Protein AF-M3H1W0-F1 (afdb_monomer_lite)

InterPro domains:
  IPR056692 Domain of unknown function DUF7790 [PF25046] (61-124)

Radius of gyration: 26.95 Å; chains: 1; bounding box: 45×31×105 Å

Organism: NCBI:txid1088540

Sequence (147 aa):
MFHSKMIPFVLMGFIILSSFCKTSPSKDPWIVPPLEENEKLFLAPLKIDEFNSRDLGGRHYPASNELRIDLFKPYIENLEGGYLGAGTDQNFTFIAWAKSKYVWLMDFDY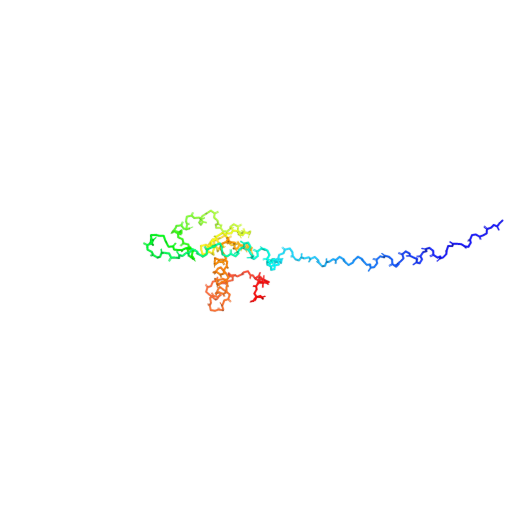TICLINRIHLLFLNLPPIRKCIGNFGPEEIKNPLLNL

Foldseek 3Di:
DDDDPDPDPPVVVVVPPPPPPPDPPPDPPPDDDPDDPVRCVQLPDDPPDPPPVPPPPDDDQQDDPPPPLVVCLVVQACLEEEEEDEGADSSVVSCVRNVYLHYDYDYSHPVRVVRRVVVLVVCPDPVNVVVSDPPDNPDPVPPPPPD

Structure (mmCIF, N/CA/C/O backbone):
data_AF-M3H1W0-F1
#
_entry.id   AF-M3H1W0-F1
#
loop_
_atom_site.group_PDB
_atom_site.id
_atom_site.type_symbol
_atom_site.label_atom_id
_atom_site.label_alt_id
_atom_site.label_comp_id
_atom_site.label_asym_id
_atom_site.label_entity_id
_atom_site.label_seq_id
_atom_site.pdbx_PDB_ins_code
_atom_site.Cartn_x
_atom_site.Cartn_y
_atom_site.Cartn_z
_atom_site.occupancy
_atom_site.B_iso_or_equiv
_atom_site.auth_seq_id
_atom_site.auth_comp_id
_atom_site.auth_asym_id
_atom_site.auth_atom_id
_atom_site.pdbx_PDB_model_num
ATOM 1 N N . MET A 1 1 ? 30.088 11.713 80.201 1.00 40.69 1 MET A N 1
ATOM 2 C CA . MET A 1 1 ? 29.050 12.473 79.468 1.00 40.69 1 MET A CA 1
ATOM 3 C C . MET A 1 1 ? 29.693 13.044 78.203 1.00 40.69 1 MET A C 1
ATOM 5 O O . MET A 1 1 ? 30.179 14.162 78.221 1.00 40.69 1 MET A O 1
ATOM 9 N N . PHE A 1 2 ? 29.806 12.247 77.135 1.00 44.22 2 PHE A N 1
ATOM 10 C CA . PHE A 1 2 ? 30.336 12.715 75.848 1.00 44.22 2 PHE A CA 1
ATOM 11 C C . PHE A 1 2 ? 29.156 12.956 74.906 1.00 44.22 2 PHE A C 1
ATOM 13 O O . PHE A 1 2 ? 28.440 12.027 74.546 1.00 44.22 2 PHE A O 1
ATOM 20 N N . HIS A 1 3 ? 28.908 14.226 74.588 1.00 47.72 3 HIS A N 1
ATOM 21 C CA . HIS A 1 3 ? 27.864 14.655 73.664 1.00 47.72 3 HIS A CA 1
ATOM 22 C C . HIS A 1 3 ? 28.414 14.597 72.234 1.00 47.72 3 HIS A C 1
ATOM 24 O O . HIS A 1 3 ? 29.342 15.325 71.881 1.00 47.72 3 HIS A O 1
ATOM 30 N N . SER A 1 4 ? 27.847 13.695 71.433 1.00 53.56 4 SER A N 1
ATOM 31 C CA . SER A 1 4 ? 28.160 13.493 70.020 1.00 53.56 4 SER A CA 1
ATOM 32 C C . SER A 1 4 ? 27.758 14.723 69.198 1.00 53.56 4 SER A C 1
ATOM 34 O O . SER A 1 4 ? 26.575 14.996 69.006 1.00 53.56 4 SER A O 1
ATOM 36 N N . LYS A 1 5 ? 28.745 15.480 68.711 1.00 56.97 5 LYS A N 1
ATOM 37 C CA . LYS A 1 5 ? 28.572 16.530 67.697 1.00 56.97 5 LYS A CA 1
ATOM 38 C C . LYS A 1 5 ? 29.064 16.008 66.345 1.00 56.97 5 LYS A C 1
ATOM 40 O O . LYS A 1 5 ? 30.133 16.398 65.901 1.00 56.97 5 LYS A O 1
ATOM 45 N N . MET A 1 6 ? 28.323 15.114 65.694 1.00 54.62 6 MET A N 1
ATOM 46 C CA . MET A 1 6 ? 28.667 14.651 64.334 1.00 54.62 6 MET A CA 1
ATOM 47 C C . MET A 1 6 ? 27.440 14.407 63.440 1.00 54.62 6 MET A C 1
ATOM 49 O O . MET A 1 6 ? 27.444 13.514 62.601 1.00 54.62 6 MET A O 1
ATOM 53 N N . ILE A 1 7 ? 26.364 15.186 63.603 1.00 56.00 7 ILE A N 1
ATOM 54 C CA . ILE A 1 7 ? 25.116 14.973 62.845 1.00 56.00 7 ILE A CA 1
ATOM 55 C C . ILE A 1 7 ? 24.542 16.276 62.245 1.00 56.00 7 ILE A C 1
ATOM 57 O O . ILE A 1 7 ? 23.360 16.549 62.421 1.00 56.00 7 ILE A O 1
ATOM 61 N N . PRO A 1 8 ? 25.322 17.109 61.522 1.00 49.56 8 PRO A N 1
ATOM 62 C CA . PRO A 1 8 ? 24.654 17.942 60.516 1.00 49.56 8 PRO A CA 1
ATOM 63 C C . PRO A 1 8 ? 25.265 17.865 59.113 1.00 49.56 8 PRO A C 1
ATOM 65 O O . PRO A 1 8 ? 24.721 18.472 58.200 1.00 49.56 8 PRO A O 1
ATOM 68 N N . PHE A 1 9 ? 26.348 17.111 58.895 1.00 48.91 9 PHE A N 1
ATOM 69 C CA . PHE A 1 9 ? 27.011 17.083 57.580 1.00 48.91 9 PHE A CA 1
ATOM 70 C C . PHE A 1 9 ? 26.567 15.946 56.650 1.00 48.91 9 PHE A C 1
ATOM 72 O O . PHE A 1 9 ? 26.690 16.069 55.436 1.00 48.91 9 PHE A O 1
ATOM 79 N N . VAL A 1 10 ? 26.001 14.860 57.186 1.00 52.84 10 VAL A N 1
ATOM 80 C CA . VAL A 1 10 ? 25.610 13.696 56.367 1.00 52.84 10 VAL A CA 1
ATOM 81 C C . VAL A 1 10 ? 24.266 13.917 55.657 1.00 52.84 10 VAL A C 1
ATOM 83 O O . VAL A 1 10 ? 24.056 13.398 54.565 1.00 52.84 10 VAL A O 1
ATOM 86 N N . LEU A 1 11 ? 23.375 14.747 56.214 1.00 50.34 11 LEU A N 1
ATOM 87 C CA . LEU A 1 11 ? 22.036 14.949 55.648 1.00 50.34 11 LEU A CA 1
ATOM 88 C C . LEU A 1 11 ? 22.014 15.897 54.433 1.00 50.34 11 LEU A C 1
ATOM 90 O O . LEU A 1 11 ? 21.127 15.783 53.594 1.00 50.34 11 LEU A O 1
ATOM 94 N N . MET A 1 12 ? 23.003 16.790 54.293 1.00 49.69 12 MET A N 1
ATOM 95 C CA . MET A 1 12 ? 23.080 17.721 53.155 1.00 49.69 12 MET A CA 1
ATOM 96 C C . MET A 1 12 ? 23.691 17.073 51.896 1.00 49.69 12 MET A C 1
ATOM 98 O O . MET A 1 12 ? 23.393 17.487 50.779 1.00 49.69 12 MET A O 1
ATOM 102 N N . GLY A 1 13 ? 24.497 16.014 52.051 1.00 49.12 13 GLY A N 1
ATOM 103 C CA . GLY A 1 13 ? 25.111 15.295 50.926 1.00 49.12 13 GLY A CA 1
ATOM 104 C C . GLY A 1 13 ? 24.137 14.420 50.127 1.00 49.12 13 GLY A C 1
ATOM 105 O O . GLY A 1 13 ? 24.354 14.185 48.942 1.00 49.12 13 GLY A O 1
ATOM 106 N N . PHE A 1 14 ? 23.034 13.978 50.740 1.00 51.50 14 PHE A N 1
ATOM 107 C CA . PHE A 1 14 ? 22.060 13.095 50.087 1.00 51.50 14 PHE A CA 1
ATOM 108 C C . PHE A 1 14 ? 21.037 13.821 49.203 1.00 51.50 14 PHE A C 1
ATOM 110 O O . PHE A 1 14 ? 20.404 13.184 48.365 1.00 51.50 14 PHE A O 1
ATOM 117 N N . ILE A 1 15 ? 20.893 15.143 49.333 1.00 51.31 15 ILE A N 1
ATOM 118 C CA . ILE A 1 15 ? 19.910 15.916 48.553 1.00 51.31 15 ILE A CA 1
ATOM 119 C C . ILE A 1 15 ? 20.442 16.270 47.150 1.00 51.31 15 ILE A C 1
ATOM 121 O O . ILE A 1 15 ? 19.660 16.533 46.241 1.00 51.31 15 ILE A O 1
ATOM 125 N N . ILE A 1 16 ? 21.759 16.215 46.919 1.00 50.75 16 ILE A N 1
ATOM 126 C CA . ILE A 1 16 ? 22.362 16.645 45.642 1.00 50.75 16 ILE A CA 1
ATOM 127 C C . ILE A 1 16 ? 22.431 15.501 44.604 1.00 50.75 16 ILE A C 1
ATOM 129 O O . ILE A 1 16 ? 22.585 15.760 43.412 1.00 50.75 16 ILE A O 1
ATOM 133 N N . LEU A 1 17 ? 22.243 14.235 45.002 1.00 49.62 17 LEU A N 1
ATOM 134 C CA . LEU A 1 17 ? 22.442 13.083 44.105 1.00 49.62 17 LEU A CA 1
ATOM 135 C C . LEU A 1 17 ? 21.179 12.569 43.386 1.00 49.62 17 LEU A C 1
ATOM 137 O O . LEU A 1 17 ? 21.272 11.617 42.616 1.00 49.62 17 LEU A O 1
ATOM 141 N N . SER A 1 18 ? 20.004 13.171 43.592 1.00 51.59 18 SER A N 1
ATOM 142 C CA . SER A 1 18 ? 18.755 12.716 42.952 1.00 51.59 18 SER A CA 1
ATOM 143 C C . SER A 1 18 ? 18.425 13.409 41.622 1.00 51.59 18 SER A C 1
ATOM 145 O O . SER A 1 18 ? 17.475 13.009 40.954 1.00 51.59 18 SER A O 1
ATOM 147 N N . SER A 1 19 ? 19.201 14.412 41.192 1.00 55.50 19 SER A N 1
ATOM 148 C CA . SER A 1 19 ? 18.783 15.320 40.105 1.00 55.50 19 SER A CA 1
ATOM 149 C C . SER A 1 19 ? 19.392 15.074 38.716 1.00 55.50 19 SER A C 1
ATOM 151 O O . SER A 1 19 ? 19.200 15.888 37.816 1.00 55.50 19 SER A O 1
ATOM 153 N N . PHE A 1 20 ? 20.090 13.957 38.482 1.00 54.69 20 PHE A N 1
ATOM 154 C CA . PHE A 1 20 ? 20.673 13.661 37.158 1.00 54.69 20 PHE A CA 1
ATOM 155 C C . PHE A 1 20 ? 20.258 12.316 36.555 1.00 54.69 20 PHE A C 1
ATOM 157 O O . PHE A 1 20 ? 20.988 11.745 35.751 1.00 54.69 20 PHE A O 1
ATOM 164 N N . CYS A 1 21 ? 19.046 11.836 36.841 1.00 54.84 21 CYS A N 1
ATOM 165 C CA . CYS A 1 21 ? 18.415 10.850 35.964 1.00 54.84 21 CYS A CA 1
ATOM 166 C C . CYS A 1 21 ? 17.584 11.585 34.902 1.00 54.84 21 CYS A C 1
ATOM 168 O O . CYS A 1 21 ? 16.364 11.693 34.998 1.00 54.84 21 CYS A O 1
ATOM 170 N N . LYS A 1 22 ? 18.251 12.152 33.888 1.00 50.69 22 LYS A N 1
ATOM 171 C CA . LYS A 1 22 ? 17.563 12.540 32.650 1.00 50.69 22 LYS A CA 1
ATOM 172 C C . LYS A 1 22 ? 17.261 11.254 31.884 1.00 50.69 22 LYS A C 1
ATOM 174 O O . LYS A 1 22 ? 18.074 10.809 31.079 1.00 50.69 22 LYS A O 1
ATOM 179 N N . THR A 1 23 ? 16.116 10.634 32.159 1.00 57.94 23 THR A N 1
ATOM 180 C CA . THR A 1 23 ? 15.559 9.612 31.269 1.00 57.94 23 THR A CA 1
ATOM 181 C C . THR A 1 23 ? 15.411 10.253 29.890 1.00 57.94 23 THR A C 1
ATOM 183 O O . THR A 1 23 ? 14.818 11.326 29.770 1.00 57.94 23 THR A O 1
ATOM 186 N N . SER A 1 24 ? 16.015 9.647 28.862 1.00 61.59 24 SER A N 1
ATOM 187 C CA . SER A 1 24 ? 15.806 10.078 27.477 1.00 61.59 24 SER A CA 1
ATOM 188 C C . SER A 1 24 ? 14.296 10.139 27.225 1.00 61.59 24 SER A C 1
ATOM 190 O O . SER A 1 24 ? 13.596 9.233 27.691 1.00 61.59 24 SER A O 1
ATOM 192 N N . PRO A 1 25 ? 13.766 11.192 26.574 1.00 63.62 25 PRO A N 1
ATOM 193 C CA . PRO A 1 25 ? 12.346 11.242 26.257 1.00 63.62 25 PRO A CA 1
ATOM 194 C C . PRO A 1 25 ? 11.952 9.929 25.583 1.00 63.62 25 PRO A C 1
ATOM 196 O O . PRO A 1 25 ? 12.678 9.440 24.716 1.00 63.62 25 PRO A O 1
ATOM 199 N N . SER A 1 26 ? 10.841 9.339 26.036 1.00 61.12 26 SER A N 1
ATOM 200 C CA . SER A 1 26 ? 10.280 8.129 25.440 1.00 61.12 26 SER A CA 1
ATOM 201 C C . SER A 1 26 ? 10.253 8.324 23.931 1.00 61.12 26 SER A C 1
ATOM 203 O O . SER A 1 26 ? 9.526 9.192 23.446 1.00 61.12 26 SER A O 1
ATOM 205 N N . LYS A 1 27 ? 11.073 7.563 23.196 1.00 63.94 27 LYS A N 1
ATOM 206 C CA . LYS A 1 27 ? 10.963 7.521 21.740 1.00 63.94 27 LYS A CA 1
ATOM 207 C C . LYS A 1 27 ? 9.528 7.101 21.454 1.00 63.94 27 LYS A C 1
ATOM 209 O O . LYS A 1 27 ? 9.068 6.107 22.014 1.00 63.94 27 LYS A O 1
ATOM 214 N N . ASP A 1 28 ? 8.810 7.901 20.677 1.00 68.56 28 ASP A N 1
ATOM 215 C CA . ASP A 1 28 ? 7.493 7.507 20.199 1.00 68.56 28 ASP A CA 1
ATOM 216 C C . ASP A 1 28 ? 7.674 6.163 19.472 1.00 68.56 28 ASP A C 1
ATOM 218 O O . ASP A 1 28 ? 8.451 6.115 18.513 1.00 68.56 28 ASP A O 1
ATOM 222 N N . PRO A 1 29 ? 7.047 5.065 19.934 1.00 59.75 29 PRO A N 1
ATOM 223 C CA . PRO A 1 29 ? 7.220 3.751 19.317 1.00 59.75 29 PRO A CA 1
ATOM 224 C C . PRO A 1 29 ? 6.758 3.731 17.853 1.00 59.75 29 PRO A C 1
ATOM 226 O O . PRO A 1 29 ? 7.107 2.810 17.118 1.00 59.75 29 PRO A O 1
ATOM 229 N N . TRP A 1 30 ? 6.006 4.747 17.425 1.00 55.88 30 TRP A N 1
ATOM 230 C CA . TRP A 1 30 ? 5.515 4.907 16.062 1.00 55.88 30 TRP A CA 1
ATOM 231 C C . TRP A 1 30 ? 6.433 5.759 15.175 1.00 55.88 30 TRP A C 1
ATOM 233 O O . TRP A 1 30 ? 6.221 5.820 13.963 1.00 55.88 30 TRP A O 1
ATOM 243 N N . ILE A 1 31 ? 7.473 6.393 15.733 1.00 63.06 31 ILE A N 1
ATOM 244 C CA . ILE A 1 31 ? 8.487 7.104 14.946 1.00 63.06 31 ILE A CA 1
ATOM 245 C C . ILE A 1 31 ? 9.524 6.097 14.450 1.00 63.06 31 ILE A C 1
ATOM 247 O O . ILE A 1 31 ? 10.397 5.649 15.194 1.00 63.06 31 ILE A O 1
ATOM 251 N N . VAL A 1 32 ? 9.445 5.779 13.158 1.00 58.19 32 VAL A N 1
ATOM 252 C CA . VAL A 1 32 ? 10.479 5.017 12.455 1.00 58.19 32 VAL A CA 1
ATOM 253 C C . VAL A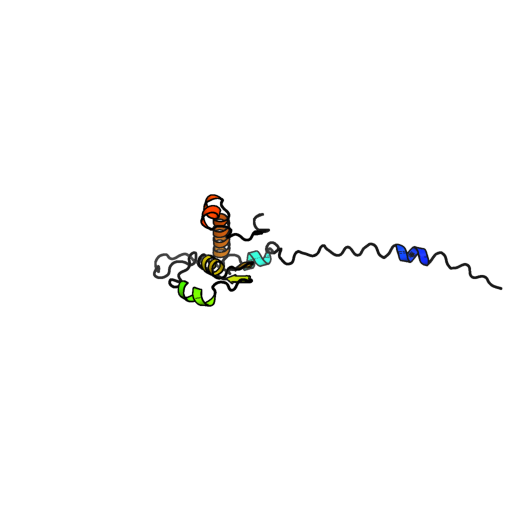 1 32 ? 11.629 5.974 12.113 1.00 58.19 32 VAL A C 1
ATOM 255 O O . VAL A 1 32 ? 11.404 6.940 11.374 1.00 58.19 32 VAL A O 1
ATOM 258 N N . PRO A 1 33 ? 12.843 5.775 12.660 1.00 66.38 33 PRO A N 1
ATOM 259 C CA . PRO A 1 33 ? 13.987 6.607 12.314 1.00 66.38 33 PRO A CA 1
ATOM 260 C C . PRO A 1 33 ? 14.377 6.407 10.837 1.00 66.38 33 PRO A C 1
ATOM 262 O O . PRO A 1 33 ? 14.101 5.350 10.265 1.00 66.38 33 PRO A O 1
ATOM 265 N N . PRO A 1 34 ? 15.017 7.400 10.196 1.00 70.00 34 PRO A N 1
ATOM 266 C CA . PRO A 1 34 ? 15.650 7.197 8.898 1.00 70.00 34 PRO A CA 1
ATOM 267 C C . PRO A 1 34 ? 16.642 6.030 8.944 1.00 70.00 34 PRO A C 1
ATOM 269 O O . PRO A 1 34 ? 17.310 5.843 9.958 1.00 70.00 34 PRO A O 1
ATOM 272 N N . LEU A 1 35 ? 16.745 5.294 7.834 1.00 69.75 35 LEU A N 1
ATOM 273 C CA . LEU A 1 35 ? 17.666 4.163 7.697 1.00 69.75 35 LEU A CA 1
ATOM 274 C C . LEU A 1 35 ? 19.110 4.580 7.998 1.00 69.75 35 LEU A C 1
ATOM 276 O O . LEU A 1 35 ? 19.568 5.633 7.530 1.00 69.75 35 LEU A O 1
ATOM 280 N N . GLU A 1 36 ? 19.829 3.731 8.725 1.00 80.69 36 GLU A N 1
ATOM 281 C CA . GLU A 1 36 ? 21.272 3.857 8.912 1.00 80.69 36 GLU A CA 1
ATOM 282 C C . GLU A 1 36 ? 22.016 3.591 7.590 1.00 80.69 36 GLU A C 1
ATOM 284 O O . GLU A 1 36 ? 21.492 2.988 6.652 1.00 80.69 36 GLU A O 1
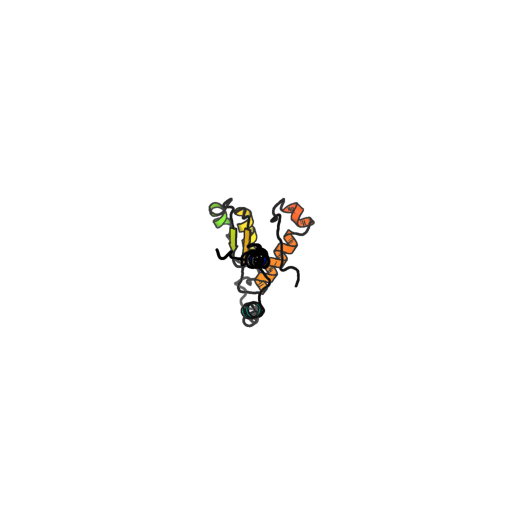ATOM 289 N N . GLU A 1 37 ? 23.254 4.072 7.470 1.00 77.00 37 GLU A N 1
ATOM 290 C CA . GLU A 1 37 ? 23.986 4.037 6.195 1.00 77.00 37 GLU A CA 1
ATOM 291 C C . GLU A 1 37 ? 24.240 2.604 5.691 1.00 77.00 37 GLU A C 1
ATOM 293 O O . GLU A 1 37 ? 24.132 2.321 4.499 1.00 77.00 37 GLU A O 1
ATOM 298 N N . ASN A 1 38 ? 24.503 1.673 6.606 1.00 76.56 38 ASN A N 1
ATOM 299 C CA . ASN A 1 38 ? 24.618 0.239 6.330 1.00 76.56 38 ASN A CA 1
ATOM 300 C C . ASN A 1 38 ? 23.292 -0.385 5.862 1.00 76.56 38 ASN A C 1
ATOM 302 O O . ASN A 1 38 ? 23.310 -1.251 4.990 1.00 76.56 38 ASN A O 1
ATOM 306 N N . GLU A 1 39 ? 22.155 0.053 6.404 1.00 72.44 39 GLU A N 1
ATOM 307 C CA . GLU A 1 39 ? 20.830 -0.412 5.979 1.00 72.44 39 GLU A CA 1
ATOM 308 C C . GLU A 1 39 ? 20.492 0.113 4.581 1.00 72.44 39 GLU A C 1
ATOM 310 O O . GLU A 1 39 ? 19.989 -0.636 3.745 1.00 72.44 39 GLU A O 1
ATOM 315 N N . LYS A 1 40 ? 20.843 1.372 4.282 1.00 69.31 40 LYS A N 1
ATOM 316 C CA . LYS A 1 40 ? 20.724 1.925 2.923 1.00 69.31 40 LYS A CA 1
ATOM 317 C C . LYS A 1 40 ? 21.588 1.171 1.918 1.00 69.31 40 LYS A C 1
ATOM 319 O O . LYS A 1 40 ? 21.134 0.942 0.808 1.00 69.31 40 LYS A O 1
ATOM 324 N N . LEU A 1 41 ? 22.814 0.797 2.291 1.00 71.25 41 LEU A N 1
ATOM 325 C CA . LEU A 1 41 ? 23.717 0.001 1.450 1.00 71.25 41 LEU A CA 1
ATOM 326 C C . LEU A 1 41 ? 23.186 -1.419 1.216 1.00 71.25 41 LEU A C 1
ATOM 328 O O . LEU A 1 41 ? 23.338 -1.948 0.121 1.00 71.25 41 LEU A O 1
ATOM 332 N N . PHE A 1 42 ? 22.552 -2.023 2.223 1.00 70.88 42 PHE A N 1
ATOM 333 C CA . PHE A 1 42 ? 21.905 -3.331 2.099 1.00 70.88 42 PHE A CA 1
ATOM 334 C C . PHE A 1 42 ? 20.670 -3.289 1.189 1.00 70.88 42 PHE A C 1
ATOM 336 O O . PHE A 1 42 ? 20.465 -4.196 0.388 1.00 70.88 42 PHE A O 1
ATOM 343 N N . LEU A 1 43 ? 19.871 -2.225 1.304 1.00 63.50 43 LEU A N 1
ATOM 344 C CA . LEU A 1 43 ? 18.693 -1.969 0.470 1.00 63.50 43 LEU A CA 1
ATOM 345 C C . LEU A 1 43 ? 19.037 -1.279 -0.856 1.00 63.50 43 LEU A C 1
ATOM 347 O O . LEU A 1 43 ? 18.141 -0.990 -1.650 1.00 63.50 43 LEU A O 1
ATOM 351 N N . ALA A 1 44 ? 20.315 -0.977 -1.101 1.00 66.38 44 ALA A N 1
ATOM 352 C CA . ALA A 1 44 ? 20.742 -0.436 -2.376 1.00 66.38 44 ALA A CA 1
ATOM 353 C C . ALA A 1 44 ? 20.396 -1.462 -3.462 1.00 66.38 44 ALA A C 1
ATOM 355 O O . ALA A 1 44 ? 20.523 -2.664 -3.212 1.00 66.38 44 ALA A O 1
ATOM 356 N N . PRO A 1 45 ? 19.965 -1.017 -4.656 1.00 62.97 45 PRO A N 1
ATOM 357 C CA . PRO A 1 45 ? 19.562 -1.923 -5.720 1.00 62.97 45 PRO A CA 1
ATOM 358 C C . PRO A 1 45 ? 20.613 -3.016 -5.923 1.00 62.97 45 PRO A C 1
ATOM 360 O O . PRO A 1 45 ? 21.753 -2.729 -6.308 1.00 62.97 45 PRO A O 1
ATOM 363 N N . LEU A 1 46 ? 20.246 -4.272 -5.648 1.00 61.81 46 LEU A N 1
ATOM 364 C CA . LEU A 1 46 ? 21.061 -5.399 -6.075 1.00 61.81 46 LEU A CA 1
ATOM 365 C C . LEU A 1 46 ? 21.115 -5.310 -7.591 1.00 61.81 46 LEU A C 1
ATOM 367 O O . LEU A 1 46 ? 20.063 -5.315 -8.212 1.00 61.81 46 LEU A O 1
ATOM 371 N N . LYS A 1 47 ? 22.330 -5.128 -8.126 1.00 58.53 47 LYS A N 1
ATOM 372 C CA . LYS A 1 47 ? 22.706 -5.149 -9.546 1.00 58.53 47 LYS A CA 1
ATOM 373 C C . LYS A 1 47 ? 21.539 -4.800 -10.475 1.00 58.53 47 LYS A C 1
ATOM 375 O O . LYS A 1 47 ? 20.751 -5.680 -10.772 1.00 58.53 47 LYS A O 1
ATOM 380 N N . ILE A 1 48 ? 21.478 -3.549 -10.944 1.00 58.56 48 ILE A N 1
ATOM 381 C CA . ILE A 1 48 ? 20.485 -3.082 -11.928 1.00 58.56 48 ILE A CA 1
ATOM 382 C C . ILE A 1 48 ? 20.298 -4.175 -12.981 1.00 58.56 48 ILE A C 1
ATOM 384 O O . ILE A 1 48 ? 21.199 -4.401 -13.794 1.00 58.56 48 ILE A O 1
ATOM 388 N N . ASP A 1 49 ? 19.173 -4.885 -12.916 1.00 56.62 49 ASP A N 1
ATOM 389 C CA . ASP A 1 49 ? 18.858 -5.876 -13.925 1.00 56.62 49 ASP A CA 1
ATOM 390 C C . ASP A 1 49 ? 18.733 -5.099 -15.234 1.00 56.62 49 ASP A C 1
ATOM 392 O O . ASP A 1 49 ? 17.937 -4.162 -15.350 1.00 56.62 49 ASP A O 1
ATOM 396 N N . GLU A 1 50 ? 19.587 -5.420 -16.208 1.00 57.94 50 GLU A N 1
ATOM 397 C CA . GLU A 1 50 ? 19.470 -4.855 -17.545 1.00 57.94 50 GLU A CA 1
ATOM 398 C C . GLU A 1 50 ? 18.095 -5.253 -18.078 1.00 57.94 50 GLU A C 1
ATOM 400 O O . GLU A 1 50 ? 17.860 -6.409 -18.437 1.00 57.94 50 GLU A O 1
ATOM 405 N N . PHE A 1 51 ? 17.164 -4.297 -18.080 1.00 53.97 51 PHE A N 1
ATOM 406 C CA . PHE A 1 51 ? 15.801 -4.513 -18.535 1.00 53.97 51 PHE A CA 1
ATOM 407 C C . PHE A 1 51 ? 15.816 -4.960 -20.001 1.00 53.97 51 PHE A C 1
ATOM 409 O O . PHE A 1 51 ? 15.940 -4.155 -20.928 1.00 53.97 51 PHE A O 1
ATOM 416 N N . ASN A 1 52 ? 15.693 -6.267 -20.222 1.00 57.38 52 ASN A N 1
ATOM 417 C CA . ASN A 1 52 ? 15.596 -6.840 -21.551 1.00 57.38 52 ASN A CA 1
ATOM 418 C C . ASN A 1 52 ? 14.115 -6.927 -21.923 1.00 57.38 52 ASN A C 1
ATOM 420 O O . ASN A 1 52 ? 13.429 -7.904 -21.636 1.00 57.38 52 ASN A O 1
ATOM 424 N N . SER A 1 53 ? 13.624 -5.878 -22.579 1.00 55.88 53 SER A N 1
ATOM 425 C CA . SER A 1 53 ? 12.231 -5.698 -23.018 1.00 55.88 53 SER A CA 1
ATOM 426 C C . SER A 1 53 ? 11.693 -6.773 -23.978 1.00 55.88 53 SER A C 1
ATOM 428 O O . SER A 1 53 ? 10.568 -6.660 -24.462 1.00 55.88 53 SER A O 1
ATOM 430 N N . ARG A 1 54 ? 12.485 -7.801 -24.302 1.00 53.28 54 ARG A N 1
ATOM 431 C CA . ARG A 1 54 ? 12.173 -8.812 -25.320 1.00 53.28 54 ARG A CA 1
ATOM 432 C C . ARG A 1 54 ? 11.368 -10.006 -24.802 1.00 53.28 54 ARG A C 1
ATOM 434 O O . ARG A 1 54 ? 10.957 -10.813 -25.626 1.00 53.28 54 ARG A O 1
ATOM 441 N N . ASP A 1 55 ? 11.101 -10.095 -23.498 1.00 54.62 55 ASP A N 1
ATOM 442 C CA . ASP A 1 55 ? 10.368 -11.217 -22.881 1.00 54.62 55 ASP A CA 1
ATOM 443 C C . ASP A 1 55 ? 9.103 -10.763 -22.117 1.00 54.62 55 ASP A C 1
ATOM 445 O O . ASP A 1 55 ? 8.794 -11.190 -21.005 1.00 54.62 55 ASP A O 1
ATOM 449 N N . LEU A 1 56 ? 8.359 -9.816 -22.698 1.00 51.66 56 LEU A N 1
ATOM 450 C CA . LEU A 1 56 ? 7.194 -9.174 -22.072 1.00 51.66 56 LEU A CA 1
ATOM 451 C C . LEU A 1 56 ? 5.901 -10.001 -22.188 1.00 51.66 56 LEU A C 1
ATOM 453 O O . LEU A 1 56 ? 4.863 -9.504 -22.623 1.00 51.66 56 LEU A O 1
ATOM 457 N N . GLY A 1 57 ? 5.946 -11.258 -21.743 1.00 52.16 57 GLY A N 1
ATOM 458 C CA . GLY A 1 57 ? 4.743 -11.954 -21.266 1.00 52.16 57 GLY A CA 1
ATOM 459 C C . GLY A 1 57 ? 4.391 -11.583 -19.818 1.00 52.16 57 GLY A C 1
ATOM 460 O O . GLY A 1 57 ? 3.234 -11.673 -19.410 1.00 52.16 57 GLY A O 1
ATOM 461 N N . GLY A 1 58 ? 5.382 -11.132 -19.042 1.00 49.34 58 GLY A N 1
ATOM 462 C CA . GLY A 1 58 ? 5.224 -10.677 -17.664 1.00 49.34 58 GLY A CA 1
ATOM 463 C C . GLY A 1 58 ? 5.322 -9.161 -17.587 1.00 49.34 58 GLY A C 1
ATOM 464 O O . GLY A 1 58 ? 6.364 -8.584 -17.888 1.00 49.34 58 GLY A O 1
ATOM 465 N N . ARG A 1 59 ? 4.237 -8.494 -17.183 1.00 53.12 59 ARG A N 1
ATOM 466 C CA . ARG A 1 59 ? 4.289 -7.069 -16.837 1.00 53.12 59 ARG A CA 1
ATOM 467 C C . ARG A 1 59 ? 5.321 -6.887 -15.722 1.00 53.12 59 ARG A C 1
ATOM 469 O O . ARG A 1 59 ? 5.274 -7.583 -14.714 1.00 53.12 59 ARG A O 1
ATOM 476 N N . HIS A 1 60 ? 6.265 -5.989 -15.971 1.00 59.00 60 HIS A N 1
ATOM 477 C CA . HIS A 1 60 ? 7.330 -5.583 -15.064 1.00 59.00 60 HIS A CA 1
ATOM 478 C C . HIS A 1 60 ? 6.752 -5.221 -13.682 1.00 59.00 60 HIS A C 1
ATOM 480 O O . HIS A 1 60 ? 5.672 -4.638 -13.586 1.00 59.00 60 HIS A O 1
ATOM 486 N N . TYR A 1 61 ? 7.526 -5.487 -12.629 1.00 63.41 61 TYR A N 1
ATOM 487 C CA . TYR A 1 61 ? 7.174 -5.348 -11.210 1.00 63.41 61 TYR A CA 1
ATOM 488 C C . TYR A 1 61 ? 6.780 -3.961 -10.640 1.00 63.41 61 TYR A C 1
ATOM 490 O O . TYR A 1 61 ? 6.280 -3.958 -9.516 1.00 63.41 61 TYR A O 1
ATOM 498 N N . PRO A 1 62 ? 6.899 -2.782 -11.301 1.00 74.56 62 PRO A N 1
ATOM 499 C CA . PRO A 1 62 ? 6.348 -1.551 -10.722 1.00 74.56 62 PRO A CA 1
ATOM 500 C C . PRO A 1 62 ? 4.813 -1.529 -10.621 1.00 74.56 62 PRO A C 1
ATOM 502 O O . PRO A 1 62 ? 4.273 -0.631 -9.979 1.00 74.56 62 PRO A O 1
ATOM 505 N N . ALA A 1 63 ? 4.110 -2.496 -11.216 1.00 81.69 63 ALA A N 1
ATOM 506 C CA . ALA A 1 63 ? 2.670 -2.668 -11.064 1.00 81.69 63 ALA A CA 1
ATOM 507 C C . ALA A 1 63 ? 2.323 -4.131 -10.782 1.00 81.69 63 ALA A C 1
ATOM 509 O O . ALA A 1 63 ? 2.950 -5.048 -11.324 1.00 81.69 63 ALA A O 1
ATOM 510 N N . SER A 1 64 ? 1.286 -4.336 -9.977 1.00 84.62 64 SER A N 1
ATOM 511 C CA . SER A 1 64 ? 0.726 -5.653 -9.707 1.00 84.62 64 SER A CA 1
ATOM 512 C C . SER A 1 64 ? 0.349 -6.392 -10.998 1.00 84.62 64 SER A C 1
ATOM 514 O O . SER A 1 64 ? -0.259 -5.847 -11.931 1.00 84.62 64 SER A O 1
ATOM 516 N N . ASN A 1 65 ? 0.676 -7.685 -11.045 1.00 87.81 65 ASN A N 1
ATOM 517 C CA . ASN A 1 65 ? 0.177 -8.603 -12.063 1.00 87.81 65 ASN A CA 1
ATOM 518 C C . ASN A 1 65 ? -0.953 -9.512 -11.539 1.00 87.81 65 ASN A C 1
ATOM 520 O O . ASN A 1 65 ? -1.428 -10.370 -12.287 1.00 87.81 65 ASN A O 1
ATOM 524 N N . GLU A 1 66 ? -1.437 -9.299 -10.312 1.00 87.69 66 GLU A N 1
ATOM 525 C CA . GLU A 1 66 ? -2.538 -10.065 -9.735 1.00 87.69 66 GLU A CA 1
ATOM 526 C C . GLU A 1 66 ? -3.885 -9.598 -10.305 1.00 87.69 66 GLU A C 1
ATOM 528 O O . GLU A 1 66 ? -4.489 -8.617 -9.880 1.00 87.69 66 GLU A O 1
ATOM 533 N N . LEU A 1 67 ? -4.393 -10.335 -11.292 1.00 90.44 67 LEU A N 1
ATOM 534 C CA . LEU A 1 67 ? -5.611 -9.957 -12.019 1.00 90.44 67 LEU A CA 1
ATOM 535 C C . LEU A 1 67 ? -6.912 -10.147 -11.225 1.00 90.44 67 LEU A C 1
ATOM 537 O O . LEU A 1 67 ? -7.951 -9.636 -11.637 1.00 90.44 67 LEU A O 1
ATOM 541 N N . ARG A 1 68 ? -6.884 -10.926 -10.137 1.00 95.19 68 ARG A N 1
ATOM 542 C CA . ARG A 1 68 ? -8.076 -11.359 -9.388 1.00 95.19 68 ARG A CA 1
ATOM 543 C C . ARG A 1 68 ? -7.968 -11.096 -7.887 1.00 95.19 68 ARG A C 1
ATOM 545 O O . ARG A 1 68 ? -8.322 -11.941 -7.066 1.00 95.19 68 ARG A O 1
ATOM 552 N N . ILE A 1 69 ? -7.477 -9.910 -7.525 1.00 94.94 69 ILE A N 1
ATOM 553 C CA . ILE A 1 69 ? -7.394 -9.481 -6.120 1.00 94.94 69 ILE A CA 1
ATOM 554 C C . ILE A 1 69 ? -8.771 -9.391 -5.443 1.00 94.94 69 ILE A C 1
ATOM 556 O O . ILE A 1 69 ? -8.867 -9.516 -4.227 1.00 94.94 69 ILE A O 1
ATOM 560 N N . ASP A 1 70 ? -9.852 -9.265 -6.218 1.00 96.38 70 ASP A N 1
ATOM 561 C CA . ASP A 1 70 ? -11.240 -9.289 -5.739 1.00 96.38 70 ASP A CA 1
ATOM 562 C C . ASP A 1 70 ? -11.593 -10.552 -4.942 1.00 96.38 70 ASP A C 1
ATOM 564 O O . ASP A 1 70 ? -12.406 -10.481 -4.021 1.00 96.38 70 ASP A O 1
ATOM 568 N N . LEU A 1 71 ? -10.943 -11.685 -5.233 1.00 97.69 71 LEU A N 1
ATOM 569 C CA . LEU A 1 71 ? -11.168 -12.945 -4.521 1.00 97.69 71 LEU A CA 1
ATOM 570 C C . LEU A 1 71 ? -10.787 -12.871 -3.036 1.00 97.69 71 LEU A C 1
ATOM 572 O O . LEU A 1 71 ? -11.325 -13.632 -2.236 1.00 97.69 71 LEU A O 1
ATOM 576 N N . PHE A 1 72 ? -9.899 -11.949 -2.649 1.00 96.81 72 PHE A N 1
ATOM 577 C CA . PHE A 1 72 ? -9.496 -11.759 -1.254 1.00 96.81 72 PHE A CA 1
ATOM 578 C C . PHE A 1 72 ? -10.491 -10.923 -0.454 1.00 96.81 72 PHE A C 1
ATOM 580 O O . PHE A 1 72 ? -10.561 -11.065 0.766 1.00 96.81 72 PHE A O 1
ATOM 587 N N . LYS A 1 73 ? -11.287 -10.081 -1.125 1.00 97.50 73 LYS A N 1
ATOM 588 C CA . LYS A 1 73 ? -12.211 -9.146 -0.479 1.00 97.50 73 LYS A CA 1
ATOM 589 C C . LYS A 1 73 ? -13.076 -9.781 0.624 1.00 97.50 73 LYS A C 1
ATOM 591 O O . LYS A 1 73 ? -13.036 -9.252 1.732 1.00 97.50 73 LYS A O 1
ATOM 596 N N . PRO A 1 74 ? -13.808 -10.896 0.403 1.00 97.94 74 PRO A N 1
ATOM 597 C CA . PRO A 1 74 ? -14.688 -11.455 1.436 1.00 97.94 74 PRO A CA 1
ATOM 598 C C . PRO A 1 74 ? -13.951 -11.934 2.695 1.00 97.94 74 PRO A C 1
ATOM 600 O O . PRO A 1 74 ? -14.584 -12.116 3.729 1.00 97.94 74 PRO A O 1
ATOM 603 N N . TYR A 1 75 ? -12.634 -12.139 2.624 1.00 97.81 75 TYR A N 1
ATOM 604 C CA . TYR A 1 75 ? -11.823 -12.605 3.748 1.00 97.81 75 TYR A CA 1
ATOM 605 C C . TYR A 1 75 ? -11.189 -11.471 4.547 1.00 97.81 75 TYR A C 1
ATOM 607 O O . TYR A 1 75 ? -10.806 -11.684 5.695 1.00 97.81 75 TYR A O 1
ATOM 615 N N . ILE A 1 76 ? -11.048 -10.288 3.943 1.00 97.44 76 ILE A N 1
ATOM 616 C CA . ILE A 1 76 ? -10.312 -9.175 4.546 1.00 97.44 76 ILE A CA 1
ATOM 617 C C . ILE A 1 76 ? -11.171 -7.945 4.821 1.00 97.44 76 ILE A C 1
ATOM 619 O O . ILE A 1 76 ? -10.707 -7.032 5.496 1.00 97.44 76 ILE A O 1
ATOM 623 N N . GLU A 1 77 ? -12.400 -7.888 4.306 1.00 97.50 77 GLU A N 1
ATOM 624 C CA . GLU A 1 77 ? -13.255 -6.710 4.445 1.00 97.50 77 GLU A CA 1
ATOM 625 C C . GLU A 1 77 ? -13.564 -6.401 5.921 1.00 97.50 77 GLU A C 1
ATOM 627 O O . GLU A 1 77 ? -14.033 -7.256 6.668 1.00 97.50 77 GLU A O 1
ATOM 632 N N . ASN A 1 78 ? -13.337 -5.149 6.329 1.00 96.38 78 ASN A N 1
ATOM 633 C CA . ASN A 1 78 ? -13.561 -4.644 7.691 1.00 96.38 78 ASN A CA 1
ATOM 634 C C . ASN A 1 78 ? -12.759 -5.336 8.818 1.00 96.38 78 ASN A C 1
ATOM 636 O O . ASN A 1 78 ? -13.189 -5.277 9.969 1.00 96.38 78 ASN A O 1
ATOM 640 N N . LEU A 1 79 ? -11.611 -5.965 8.536 1.00 96.38 79 LEU A N 1
ATOM 641 C CA . LEU A 1 79 ? -10.758 -6.547 9.590 1.00 96.38 79 LEU A CA 1
ATOM 642 C C . LEU A 1 79 ? -10.162 -5.509 10.559 1.00 96.38 79 LEU A C 1
ATOM 644 O O . LEU A 1 79 ? -9.823 -5.843 11.693 1.00 96.38 79 LEU A O 1
ATOM 648 N N . GLU A 1 80 ? -10.038 -4.257 10.122 1.00 93.25 80 GLU A N 1
ATOM 649 C CA . GLU A 1 80 ? -9.332 -3.179 10.813 1.00 93.25 80 GLU A CA 1
ATOM 650 C C . GLU A 1 80 ? -7.869 -3.552 11.148 1.00 93.25 80 GLU A C 1
ATOM 652 O O . GLU A 1 80 ? -7.213 -4.286 10.410 1.00 93.25 80 GLU A O 1
ATOM 657 N N . GLY A 1 81 ? -7.303 -2.995 12.224 1.00 90.62 81 GLY A N 1
ATOM 658 C CA . GLY A 1 81 ? -5.958 -3.340 12.692 1.00 90.62 81 GLY A CA 1
ATOM 659 C C . GLY A 1 81 ? -4.819 -2.784 11.830 1.00 90.62 81 GLY A C 1
ATOM 660 O O . GLY A 1 81 ? -4.925 -1.704 11.245 1.00 90.62 81 GLY A O 1
ATOM 661 N N . GLY A 1 82 ? -3.692 -3.495 11.829 1.00 90.44 82 GLY A N 1
ATOM 662 C CA . GLY A 1 82 ? -2.500 -3.156 11.052 1.00 90.44 82 GLY A CA 1
ATOM 663 C C . GLY A 1 82 ? -2.410 -3.960 9.754 1.00 90.44 82 GLY A C 1
ATOM 664 O O . GLY A 1 82 ? -2.748 -5.140 9.740 1.00 90.44 82 GLY A O 1
ATOM 665 N N . TYR A 1 83 ? -1.923 -3.333 8.685 1.00 94.81 83 TYR A N 1
ATOM 666 C CA . TYR A 1 83 ? -1.652 -3.963 7.394 1.00 94.81 83 TYR A CA 1
ATOM 667 C C . TYR A 1 83 ? -0.157 -3.976 7.097 1.00 94.81 83 TYR A C 1
ATOM 669 O O . TYR A 1 83 ? 0.514 -2.949 7.200 1.00 94.81 83 TYR A O 1
ATOM 677 N N . LEU A 1 84 ? 0.340 -5.132 6.674 1.00 94.94 84 LEU A N 1
ATOM 678 C CA . LEU A 1 84 ? 1.721 -5.356 6.274 1.00 94.94 84 LEU A CA 1
ATOM 679 C C . LEU A 1 84 ? 1.708 -5.974 4.876 1.00 94.94 84 LEU A C 1
ATOM 681 O O . LEU A 1 84 ? 1.125 -7.044 4.704 1.00 94.94 84 LEU A O 1
ATOM 685 N N . GLY A 1 85 ? 2.317 -5.317 3.891 1.00 93.38 85 GLY A N 1
ATOM 686 C CA . GLY A 1 85 ? 2.262 -5.788 2.507 1.00 93.38 85 GLY A CA 1
ATOM 687 C C . GLY A 1 85 ? 3.532 -5.506 1.723 1.00 93.38 85 GLY A C 1
ATOM 688 O O . GLY A 1 85 ? 4.209 -4.506 1.971 1.00 93.38 85 GLY A O 1
ATOM 689 N N . ALA A 1 86 ? 3.825 -6.417 0.795 1.00 92.38 86 ALA A N 1
ATOM 690 C CA . ALA A 1 86 ? 4.919 -6.325 -0.162 1.00 92.38 86 ALA A CA 1
ATOM 691 C C . ALA A 1 86 ? 4.412 -5.896 -1.543 1.00 92.38 86 ALA A C 1
ATOM 693 O O . ALA A 1 86 ? 3.227 -6.064 -1.845 1.00 92.38 86 ALA A O 1
ATOM 694 N N . GLY A 1 87 ? 5.286 -5.354 -2.387 1.00 89.19 87 GLY A N 1
ATOM 695 C CA . GLY A 1 87 ? 4.909 -4.891 -3.716 1.00 89.19 87 GLY A CA 1
ATOM 696 C C . GLY A 1 87 ? 4.274 -3.501 -3.718 1.00 89.19 87 GLY A C 1
ATOM 697 O O . GLY A 1 87 ? 4.556 -2.651 -2.869 1.00 89.19 87 GLY A O 1
ATOM 698 N N . THR A 1 88 ? 3.429 -3.251 -4.715 1.00 89.94 88 THR A N 1
ATOM 699 C CA . THR A 1 88 ? 3.057 -1.901 -5.145 1.00 89.94 88 THR A CA 1
ATOM 700 C C . THR A 1 88 ? 1.581 -1.593 -4.896 1.00 89.94 88 THR A C 1
ATOM 702 O O . THR A 1 88 ? 1.127 -1.509 -3.750 1.00 89.94 88 THR A O 1
ATOM 705 N N . ASP A 1 89 ? 0.830 -1.367 -5.970 1.00 90.81 89 ASP A N 1
ATOM 706 C CA . ASP A 1 89 ? -0.459 -0.695 -6.010 1.00 90.81 89 ASP A CA 1
ATOM 707 C C . ASP A 1 89 ? -1.613 -1.561 -5.487 1.00 90.81 89 ASP A C 1
ATOM 709 O O . ASP A 1 89 ? -2.585 -1.027 -4.939 1.00 90.81 89 ASP A O 1
ATOM 713 N N . GLN A 1 90 ? -1.490 -2.893 -5.546 1.00 92.94 90 GLN A N 1
ATOM 714 C CA . GLN A 1 90 ? -2.527 -3.794 -5.033 1.00 92.94 90 GLN A CA 1
ATOM 715 C C . GLN A 1 90 ? -2.762 -3.623 -3.526 1.00 92.94 90 GLN A C 1
ATOM 717 O O . GLN A 1 90 ? -3.900 -3.732 -3.058 1.00 92.94 90 GLN A O 1
ATOM 722 N N . ASN A 1 91 ? -1.714 -3.265 -2.774 1.00 95.12 91 ASN A N 1
ATOM 723 C CA . ASN A 1 91 ? -1.791 -3.062 -1.328 1.00 95.12 91 ASN A CA 1
ATOM 724 C C . ASN A 1 91 ? -2.841 -2.013 -0.942 1.00 95.12 91 ASN A C 1
ATOM 726 O O . ASN A 1 91 ? -3.577 -2.208 0.022 1.00 95.12 91 ASN A O 1
ATOM 730 N N . PHE A 1 92 ? -2.971 -0.927 -1.709 1.00 93.62 92 PHE A N 1
ATOM 731 C CA . PHE A 1 92 ? -3.926 0.143 -1.400 1.00 93.62 92 PHE A CA 1
ATOM 732 C C . PHE A 1 92 ? -5.378 -0.332 -1.475 1.00 93.62 92 PHE A C 1
ATOM 734 O O . PHE A 1 92 ? -6.210 0.104 -0.680 1.00 93.62 92 PHE A O 1
ATOM 741 N N . THR A 1 93 ? -5.676 -1.274 -2.372 1.00 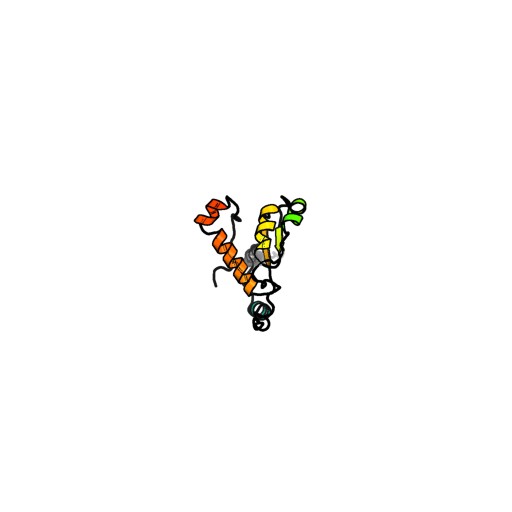94.56 93 THR A N 1
ATOM 742 C CA . THR A 1 93 ? -7.008 -1.883 -2.467 1.00 94.56 93 THR A CA 1
ATOM 743 C C . THR A 1 93 ? -7.304 -2.747 -1.240 1.00 94.56 93 THR A C 1
ATOM 745 O O . THR A 1 93 ? -8.387 -2.647 -0.660 1.00 94.56 93 THR A O 1
ATOM 748 N N . PHE A 1 94 ? -6.335 -3.549 -0.791 1.00 96.75 94 PHE A N 1
ATOM 749 C CA . PHE A 1 94 ? -6.487 -4.370 0.413 1.00 96.75 94 PHE A CA 1
ATOM 750 C C . PHE A 1 94 ? -6.609 -3.531 1.684 1.00 96.75 94 PHE A C 1
ATOM 752 O O . PHE A 1 94 ? -7.505 -3.788 2.485 1.00 96.75 94 PHE A O 1
ATOM 759 N N . ILE A 1 95 ? -5.794 -2.484 1.828 1.00 95.81 95 ILE A N 1
ATOM 760 C CA . ILE A 1 95 ? -5.892 -1.508 2.925 1.00 95.81 95 ILE A CA 1
ATOM 761 C C . ILE A 1 95 ? -7.289 -0.876 2.951 1.00 95.81 95 ILE A C 1
ATOM 763 O O . ILE A 1 95 ? -7.895 -0.754 4.019 1.00 95.81 95 ILE A O 1
ATOM 767 N N . ALA A 1 96 ? -7.817 -0.510 1.777 1.00 94.75 96 ALA A N 1
ATOM 768 C CA . ALA A 1 96 ? -9.148 0.068 1.641 1.00 94.75 96 ALA A CA 1
ATOM 769 C C . ALA A 1 96 ? -10.258 -0.886 2.086 1.00 94.75 96 ALA A C 1
ATOM 771 O O . ALA A 1 96 ? -11.102 -0.510 2.903 1.00 94.75 96 ALA A O 1
ATOM 772 N N . TRP A 1 97 ? -10.250 -2.125 1.594 1.00 97.31 97 TRP A N 1
ATOM 773 C CA . TRP A 1 97 ? -11.241 -3.126 1.993 1.00 97.31 97 TRP A CA 1
ATOM 774 C C . TRP A 1 97 ? -11.134 -3.485 3.475 1.00 97.31 97 TRP A C 1
ATOM 776 O O . TRP A 1 97 ? -12.157 -3.576 4.155 1.00 97.31 97 TRP A O 1
ATOM 786 N N . ALA A 1 98 ? -9.916 -3.636 3.993 1.00 97.12 98 ALA A N 1
ATOM 787 C CA . ALA A 1 98 ? -9.686 -4.015 5.379 1.00 97.12 98 ALA A CA 1
ATOM 788 C C . ALA A 1 98 ? -9.934 -2.890 6.386 1.00 97.12 98 ALA A C 1
ATOM 790 O O . ALA A 1 98 ? -10.107 -3.186 7.563 1.00 97.12 98 ALA A O 1
ATOM 791 N N . LYS A 1 99 ? -9.999 -1.620 5.961 1.00 94.69 99 LYS A N 1
ATOM 792 C CA . LYS A 1 99 ? -10.078 -0.450 6.860 1.00 94.69 99 LYS A CA 1
ATOM 793 C C . LYS A 1 99 ? -8.920 -0.403 7.863 1.00 94.69 99 LYS A C 1
ATOM 795 O O . LYS A 1 99 ? -9.107 -0.120 9.049 1.00 94.69 99 LYS A O 1
ATOM 800 N N . SER A 1 100 ? -7.717 -0.713 7.394 1.00 92.75 100 SER A N 1
ATOM 801 C CA . SER A 1 100 ? -6.528 -0.761 8.244 1.00 92.75 100 SER A CA 1
ATOM 802 C C . SER A 1 100 ? -6.191 0.620 8.811 1.00 92.75 100 SER A C 1
ATOM 804 O O . SER A 1 100 ? -6.217 1.624 8.100 1.00 92.75 100 SER A O 1
ATOM 806 N N . LYS A 1 101 ? -5.866 0.664 10.105 1.00 87.31 101 LYS A N 1
ATOM 807 C CA . LYS A 1 101 ? -5.533 1.888 10.857 1.00 87.31 101 LYS A CA 1
ATOM 808 C C . LYS A 1 101 ? -4.042 2.214 10.792 1.00 87.31 101 LYS A C 1
ATOM 810 O O . LYS A 1 101 ? -3.664 3.379 10.851 1.00 87.31 101 LYS A O 1
ATOM 815 N N . TYR A 1 102 ? -3.215 1.182 10.645 1.00 86.06 102 TYR A N 1
ATOM 816 C CA . TYR A 1 102 ? -1.764 1.283 10.512 1.00 86.06 102 TYR A CA 1
ATOM 817 C C . TYR A 1 102 ? -1.323 0.499 9.284 1.00 86.06 102 TYR A C 1
ATOM 819 O O . TYR A 1 102 ? -1.868 -0.570 9.013 1.00 86.06 102 TYR A O 1
ATOM 827 N N . VAL A 1 103 ? -0.363 1.029 8.533 1.00 90.12 103 VAL A N 1
ATOM 828 C CA . VAL A 1 103 ? 0.072 0.446 7.262 1.00 90.12 103 VAL A CA 1
ATOM 829 C C . VAL A 1 103 ? 1.589 0.490 7.170 1.00 90.12 103 VAL A C 1
ATOM 831 O O . VAL A 1 103 ? 2.193 1.550 7.326 1.00 90.12 103 VAL A O 1
ATOM 834 N N . TRP A 1 104 ? 2.181 -0.648 6.827 1.00 91.31 104 TRP A N 1
ATOM 835 C CA . TRP A 1 104 ? 3.587 -0.782 6.476 1.00 91.31 104 TRP A CA 1
ATOM 836 C C . TRP A 1 104 ? 3.688 -1.361 5.064 1.00 91.31 104 TRP A C 1
ATOM 838 O O . TRP A 1 104 ? 3.439 -2.547 4.841 1.00 91.31 104 TRP A O 1
ATOM 848 N N . LEU A 1 105 ? 4.036 -0.495 4.111 1.00 91.94 105 LEU A N 1
ATOM 849 C CA . LEU A 1 105 ? 4.380 -0.884 2.745 1.00 91.94 105 LEU A CA 1
ATOM 850 C C . LEU A 1 105 ? 5.880 -1.157 2.713 1.00 91.94 105 LEU A C 1
ATOM 852 O O . LEU A 1 105 ? 6.677 -0.218 2.771 1.00 91.94 105 LEU A O 1
ATOM 856 N N . MET A 1 106 ? 6.252 -2.432 2.688 1.00 87.75 106 MET A N 1
ATOM 857 C CA . MET A 1 106 ? 7.648 -2.854 2.660 1.00 87.75 106 MET A CA 1
ATOM 858 C C . MET A 1 106 ? 7.988 -3.430 1.298 1.00 87.75 106 MET A C 1
ATOM 860 O O . MET A 1 106 ? 7.150 -4.054 0.666 1.00 87.75 106 MET A O 1
ATOM 864 N N . ASP A 1 107 ? 9.226 -3.274 0.863 1.00 88.44 107 ASP A N 1
ATOM 865 C CA . ASP A 1 107 ? 9.751 -4.078 -0.227 1.00 88.44 107 ASP A CA 1
ATOM 866 C C . ASP A 1 107 ? 11.262 -4.208 -0.069 1.00 88.44 107 ASP A C 1
ATOM 868 O O . ASP A 1 107 ? 11.899 -3.393 0.603 1.00 88.44 107 ASP A O 1
ATOM 872 N N . PHE A 1 108 ? 11.822 -5.252 -0.666 1.00 82.44 108 PHE A N 1
ATOM 873 C CA . PHE A 1 108 ? 13.264 -5.391 -0.769 1.00 82.44 108 PHE A CA 1
ATOM 874 C C . PHE A 1 108 ? 13.819 -4.491 -1.883 1.00 82.44 108 PHE A C 1
ATOM 876 O O . PHE A 1 108 ? 14.913 -3.946 -1.745 1.00 82.44 108 PHE A O 1
ATOM 883 N N . ASP A 1 109 ? 13.065 -4.296 -2.970 1.00 79.62 109 ASP A N 1
ATOM 884 C CA . ASP A 1 109 ? 13.461 -3.414 -4.063 1.00 79.62 109 ASP A CA 1
ATOM 885 C C . ASP A 1 109 ? 13.194 -1.945 -3.694 1.00 79.62 109 ASP A C 1
ATOM 887 O O . ASP A 1 109 ? 12.059 -1.493 -3.483 1.00 79.62 109 ASP A O 1
ATOM 891 N N . TYR A 1 110 ? 14.273 -1.166 -3.655 1.00 78.62 110 TYR A N 1
ATOM 892 C CA . TYR A 1 110 ? 14.237 0.268 -3.394 1.00 78.62 110 TYR A CA 1
ATOM 893 C C . TYR A 1 110 ? 13.313 1.038 -4.355 1.00 78.62 110 TYR A C 1
ATOM 895 O O . TYR A 1 110 ? 12.642 1.991 -3.949 1.00 78.62 110 TYR A O 1
ATOM 903 N N . THR A 1 111 ? 13.221 0.608 -5.614 1.00 81.94 111 THR A N 1
ATOM 904 C CA . THR A 1 111 ? 12.341 1.200 -6.632 1.00 81.94 111 THR A CA 1
ATOM 905 C C . THR A 1 111 ? 10.880 1.097 -6.214 1.00 81.94 111 THR A C 1
ATOM 907 O O . THR A 1 111 ? 10.123 2.062 -6.341 1.00 81.94 111 THR A O 1
ATOM 910 N N . ILE A 1 112 ? 10.483 -0.044 -5.652 1.00 85.62 112 ILE A N 1
ATOM 911 C CA . ILE A 1 112 ? 9.118 -0.262 -5.171 1.00 85.62 112 ILE A CA 1
ATOM 912 C C . ILE A 1 112 ? 8.827 0.610 -3.950 1.00 85.62 112 ILE A C 1
ATOM 914 O O . ILE A 1 112 ? 7.774 1.251 -3.877 1.00 85.62 112 ILE A O 1
ATOM 918 N N . CYS A 1 113 ? 9.796 0.743 -3.042 1.00 85.75 113 CYS A N 1
ATOM 919 C CA . CYS A 1 113 ? 9.691 1.665 -1.913 1.00 85.75 113 CYS A CA 1
ATOM 920 C C . CYS A 1 113 ? 9.466 3.119 -2.373 1.00 85.75 113 CYS A C 1
ATOM 922 O O . CYS A 1 113 ? 8.644 3.834 -1.791 1.00 85.75 113 CYS A O 1
ATOM 924 N N . LEU A 1 114 ? 10.151 3.564 -3.434 1.00 83.75 114 LEU A N 1
ATOM 925 C CA . LEU A 1 114 ? 9.939 4.888 -4.031 1.00 83.75 114 LEU A CA 1
ATOM 926 C C . LEU A 1 114 ? 8.555 5.025 -4.680 1.00 83.75 114 LEU A C 1
ATOM 928 O O . LEU A 1 114 ? 7.867 6.022 -4.453 1.00 83.75 114 LEU A O 1
ATOM 932 N N . ILE A 1 115 ? 8.116 4.024 -5.442 1.00 86.75 115 ILE A N 1
ATOM 933 C CA . ILE A 1 115 ? 6.795 4.018 -6.087 1.00 86.75 115 ILE A CA 1
ATOM 934 C C . ILE A 1 115 ? 5.674 4.104 -5.044 1.00 86.75 115 ILE A C 1
ATOM 936 O O . ILE A 1 115 ? 4.736 4.888 -5.203 1.00 86.75 115 ILE A O 1
ATOM 940 N N . ASN A 1 116 ? 5.780 3.371 -3.935 1.00 89.81 116 ASN A N 1
ATOM 941 C CA . ASN A 1 116 ? 4.813 3.442 -2.838 1.00 89.81 116 ASN A CA 1
ATOM 942 C C . ASN A 1 116 ? 4.754 4.842 -2.204 1.00 89.81 116 ASN A C 1
ATOM 944 O O . ASN A 1 116 ? 3.665 5.343 -1.911 1.00 89.81 116 ASN A O 1
ATOM 948 N N . ARG A 1 117 ? 5.896 5.530 -2.067 1.00 86.06 117 ARG A N 1
ATOM 949 C CA . ARG A 1 117 ? 5.930 6.934 -1.610 1.00 86.06 117 ARG A CA 1
ATOM 950 C C . ARG A 1 117 ? 5.228 7.878 -2.587 1.00 86.06 117 ARG A C 1
ATOM 952 O O . ARG A 1 117 ? 4.509 8.773 -2.145 1.00 86.06 117 ARG A O 1
ATOM 959 N N . ILE A 1 118 ? 5.399 7.671 -3.892 1.00 85.94 118 ILE A N 1
ATOM 960 C CA . ILE A 1 118 ? 4.728 8.465 -4.931 1.00 85.94 118 ILE A CA 1
ATOM 961 C C . ILE A 1 118 ? 3.206 8.269 -4.870 1.00 85.94 118 ILE A C 1
ATOM 963 O O . ILE A 1 118 ? 2.465 9.253 -4.887 1.00 85.94 118 ILE A O 1
ATOM 967 N N . HIS A 1 119 ? 2.724 7.030 -4.719 1.00 87.94 119 HIS A N 1
ATOM 968 C CA . HIS A 1 119 ? 1.293 6.763 -4.523 1.00 87.94 119 HIS A CA 1
ATOM 969 C C . HIS A 1 119 ? 0.735 7.505 -3.301 1.00 87.94 119 HIS A C 1
ATOM 971 O O . HIS A 1 119 ? -0.289 8.184 -3.402 1.00 87.94 119 HIS A O 1
ATOM 977 N N . LEU A 1 120 ? 1.433 7.449 -2.161 1.00 85.31 120 LEU A N 1
ATOM 978 C CA . LEU A 1 120 ? 1.038 8.179 -0.951 1.00 85.31 120 LEU A CA 1
ATOM 979 C C . LEU A 1 120 ? 1.019 9.698 -1.159 1.00 85.31 120 LEU A C 1
ATOM 981 O O . LEU A 1 120 ? 0.131 10.374 -0.637 1.00 85.31 120 LEU A O 1
ATOM 985 N N . LEU A 1 121 ? 1.968 10.248 -1.921 1.00 84.38 121 LEU A N 1
ATOM 986 C CA . LEU A 1 121 ? 1.965 11.666 -2.272 1.00 84.38 121 LEU A CA 1
ATOM 987 C C . LEU A 1 121 ? 0.698 12.023 -3.056 1.00 84.38 121 LEU A C 1
ATOM 989 O O . LEU A 1 121 ? 0.011 12.974 -2.685 1.00 84.38 121 LEU A O 1
ATOM 993 N N . PHE A 1 122 ? 0.349 11.239 -4.081 1.00 82.50 122 PHE A N 1
ATOM 994 C CA . PHE A 1 122 ? -0.852 11.476 -4.883 1.00 82.50 122 PHE A CA 1
ATOM 995 C C . PHE A 1 122 ? -2.143 11.378 -4.067 1.00 82.50 122 PHE A C 1
ATOM 997 O O . PHE A 1 122 ? -3.007 12.244 -4.203 1.00 82.50 122 PHE A O 1
ATOM 1004 N N . LEU A 1 123 ? -2.262 10.394 -3.174 1.00 80.44 123 LEU A N 1
ATOM 1005 C CA . LEU A 1 123 ? -3.429 10.255 -2.291 1.00 80.44 123 LEU A CA 1
ATOM 1006 C C . LEU A 1 123 ? -3.591 11.443 -1.330 1.00 80.44 123 LEU A C 1
ATOM 1008 O O . LEU A 1 123 ? -4.708 11.796 -0.953 1.00 80.44 123 LEU A O 1
ATOM 1012 N N . ASN A 1 124 ? -2.488 12.098 -0.963 1.00 73.12 124 ASN A N 1
ATOM 1013 C CA . ASN A 1 124 ? -2.515 13.292 -0.124 1.00 73.12 124 ASN A CA 1
ATOM 1014 C C . ASN A 1 124 ? -2.825 14.582 -0.889 1.00 73.12 124 ASN A C 1
ATOM 1016 O O . ASN A 1 124 ? -3.107 15.601 -0.250 1.00 73.12 124 ASN A O 1
ATOM 1020 N N . LEU A 1 125 ? -2.811 14.570 -2.225 1.00 73.94 125 LEU A N 1
ATOM 1021 C CA . LEU A 1 125 ? -3.121 15.769 -2.993 1.00 73.94 125 LEU A CA 1
ATOM 1022 C C . LEU A 1 125 ? -4.605 16.159 -2.833 1.00 73.94 125 LEU A C 1
ATOM 1024 O O . LEU A 1 125 ? -5.486 15.299 -2.931 1.00 73.94 125 LEU A O 1
ATOM 1028 N N . PRO A 1 126 ? -4.918 17.46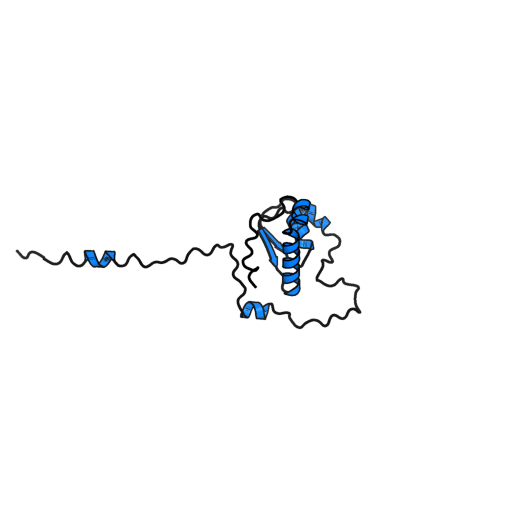1 -2.669 1.00 64.69 126 PRO A N 1
ATOM 1029 C CA . PRO A 1 126 ? -6.281 17.944 -2.423 1.00 64.69 126 PRO A CA 1
ATOM 1030 C C . PRO A 1 126 ? -7.348 17.490 -3.437 1.00 64.69 126 PRO A C 1
ATOM 1032 O O . PRO A 1 126 ? -8.450 17.140 -3.006 1.00 64.69 126 PRO A O 1
ATOM 1035 N N . PRO A 1 127 ? -7.076 17.462 -4.762 1.00 63.62 127 PRO A N 1
ATOM 1036 C CA . PRO A 1 127 ? -8.067 17.029 -5.746 1.00 63.62 127 PRO A CA 1
ATOM 1037 C C . PRO A 1 127 ? -8.453 15.557 -5.573 1.00 63.62 127 PRO A C 1
ATOM 1039 O O . PRO A 1 127 ? -9.614 15.204 -5.745 1.00 63.62 127 PRO A O 1
ATOM 1042 N N . ILE A 1 128 ? -7.485 14.713 -5.203 1.00 58.62 128 ILE A N 1
ATOM 1043 C CA . ILE A 1 128 ? -7.659 13.263 -5.063 1.00 58.62 128 ILE A CA 1
ATOM 1044 C C . ILE A 1 128 ? -8.267 12.930 -3.700 1.00 58.62 128 ILE A C 1
ATOM 1046 O O . ILE A 1 128 ? -9.201 12.132 -3.637 1.00 58.62 128 ILE A O 1
ATOM 1050 N N . ARG A 1 129 ? -7.838 13.616 -2.631 1.00 55.28 129 ARG A N 1
ATOM 1051 C CA . ARG A 1 129 ? -8.410 13.484 -1.280 1.00 55.28 129 ARG A CA 1
ATOM 1052 C C . ARG A 1 129 ? -9.930 13.706 -1.273 1.00 55.28 129 ARG A C 1
ATOM 1054 O O . ARG A 1 129 ? -10.656 13.021 -0.561 1.00 55.28 129 ARG A O 1
ATOM 1061 N N . LYS A 1 130 ? -10.435 14.610 -2.122 1.00 52.66 130 LYS A N 1
ATOM 1062 C CA . LYS A 1 130 ? -11.879 14.863 -2.276 1.00 52.66 130 LYS A CA 1
ATOM 1063 C C . LYS A 1 130 ? -12.646 13.684 -2.898 1.00 52.66 130 LYS A C 1
ATOM 1065 O O . LYS A 1 130 ? -13.828 13.527 -2.608 1.00 52.66 130 LYS A O 1
ATOM 1070 N N . CYS A 1 131 ? -11.994 12.863 -3.721 1.00 47.78 131 CYS A N 1
ATOM 1071 C CA . CYS A 1 131 ? -12.601 11.707 -4.390 1.00 47.78 131 CYS A CA 1
ATOM 1072 C C . CYS A 1 131 ? -12.605 10.437 -3.521 1.00 47.78 131 CYS A C 1
ATOM 1074 O O . CYS A 1 131 ? -13.494 9.607 -3.676 1.00 47.78 131 CYS A O 1
ATOM 1076 N N . ILE A 1 132 ? -11.635 10.287 -2.611 1.00 53.22 132 ILE A N 1
ATOM 1077 C CA . ILE A 1 132 ? -11.471 9.098 -1.748 1.00 53.22 132 ILE A CA 1
ATOM 1078 C C . ILE A 1 132 ? -12.160 9.222 -0.372 1.00 53.22 132 ILE A C 1
ATOM 1080 O O . ILE A 1 132 ? -12.203 8.254 0.381 1.00 53.22 132 ILE A O 1
ATOM 1084 N N . GLY A 1 133 ? -12.735 10.383 -0.034 1.00 51.25 133 GLY A N 1
ATOM 1085 C CA . GLY A 1 133 ? -13.350 10.640 1.278 1.00 51.25 133 GLY A CA 1
ATOM 1086 C C . GLY A 1 133 ? -12.313 10.814 2.399 1.00 51.25 133 GLY A C 1
ATOM 1087 O O . GLY A 1 133 ? -11.166 11.160 2.134 1.00 51.25 133 GLY A O 1
ATOM 1088 N N . ASN A 1 134 ? -12.678 10.540 3.660 1.00 51.38 134 ASN A N 1
ATOM 1089 C CA . ASN A 1 134 ? -11.749 10.538 4.813 1.00 51.38 134 ASN A CA 1
ATOM 1090 C C . ASN A 1 134 ? -10.753 9.355 4.785 1.00 51.38 134 ASN A C 1
ATOM 1092 O O . ASN A 1 134 ? -10.234 8.950 5.823 1.00 51.38 134 ASN A O 1
ATOM 1096 N N . PHE A 1 135 ? -10.500 8.762 3.615 1.00 48.12 135 PHE A N 1
ATOM 1097 C CA . PHE A 1 135 ? -9.480 7.739 3.457 1.00 48.12 135 PHE A CA 1
ATOM 1098 C C . PHE A 1 135 ? -8.106 8.410 3.437 1.00 48.12 135 PHE A C 1
ATOM 1100 O O . PHE A 1 135 ? -7.557 8.784 2.405 1.00 48.12 135 PHE A O 1
ATOM 1107 N N . GLY A 1 136 ? -7.586 8.617 4.635 1.00 47.22 136 GLY A N 1
ATOM 1108 C CA . GLY A 1 136 ? -6.247 9.095 4.902 1.00 47.22 136 GLY A CA 1
ATOM 1109 C C . GLY A 1 136 ? -5.975 8.833 6.375 1.00 47.22 136 GLY A C 1
ATOM 1110 O O . GLY A 1 136 ? -6.837 9.150 7.195 1.00 47.22 136 GLY A O 1
ATOM 1111 N N . PRO A 1 137 ? -4.827 8.250 6.747 1.00 44.41 137 PRO A N 1
ATOM 1112 C CA . PRO A 1 137 ? -4.423 8.243 8.141 1.00 44.41 137 PRO A CA 1
ATOM 1113 C C . PRO A 1 137 ? -4.415 9.705 8.591 1.00 44.41 137 PRO A C 1
ATOM 1115 O O . PRO A 1 137 ? -3.705 10.521 7.997 1.00 44.41 137 PRO A O 1
ATOM 1118 N N . GLU A 1 138 ? -5.229 10.058 9.591 1.00 45.78 138 GLU A N 1
ATOM 1119 C CA . GLU A 1 138 ? -5.243 11.420 10.151 1.00 45.78 138 GLU A CA 1
ATOM 1120 C C . GLU A 1 138 ? -3.843 11.851 10.623 1.00 45.78 138 GLU A C 1
ATOM 1122 O O . GLU A 1 138 ? -3.544 13.038 10.707 1.00 45.78 138 GLU A O 1
ATOM 1127 N N . GLU A 1 139 ? -2.938 10.887 10.793 1.00 42.06 139 GLU A N 1
ATOM 1128 C CA . GLU A 1 139 ? -1.512 11.092 10.949 1.00 42.06 139 GLU A CA 1
ATOM 1129 C C . GLU A 1 139 ? -0.712 10.152 10.032 1.00 42.06 139 GLU A C 1
ATOM 1131 O O . GLU A 1 139 ? -0.150 9.158 10.484 1.00 42.06 139 GLU A O 1
ATOM 1136 N N . ILE A 1 140 ? -0.541 10.486 8.748 1.00 44.69 140 ILE A N 1
ATOM 1137 C CA . ILE A 1 140 ? 0.740 10.133 8.111 1.00 44.69 140 ILE A CA 1
ATOM 1138 C C . ILE A 1 140 ? 1.763 11.146 8.630 1.00 44.69 140 ILE A C 1
ATOM 1140 O O . ILE A 1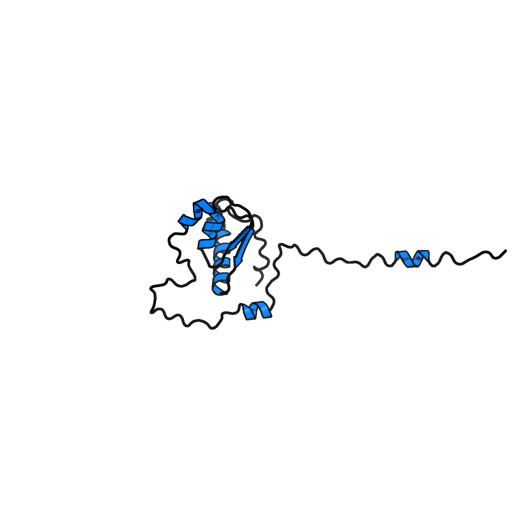 140 ? 2.131 12.099 7.942 1.00 44.69 140 ILE A O 1
ATOM 1144 N N . LYS A 1 141 ? 2.214 10.967 9.876 1.00 38.41 141 LYS A N 1
ATOM 1145 C CA . LYS A 1 141 ? 3.472 11.569 10.323 1.00 38.41 141 LYS A CA 1
ATOM 1146 C C . LYS A 1 141 ? 4.558 10.874 9.519 1.00 38.41 141 LYS A C 1
ATOM 1148 O O . LYS A 1 141 ? 4.892 9.727 9.786 1.00 38.41 141 LYS A O 1
ATOM 1153 N N . ASN A 1 142 ? 5.033 11.538 8.472 1.00 39.53 142 ASN A N 1
ATOM 1154 C CA . ASN A 1 142 ? 6.075 11.012 7.607 1.00 39.53 142 ASN A CA 1
ATOM 1155 C C . ASN A 1 142 ? 7.426 11.623 8.019 1.00 39.53 142 ASN A C 1
ATOM 1157 O O . ASN A 1 142 ? 7.783 12.689 7.518 1.00 39.53 142 ASN A O 1
ATOM 1161 N N . PRO A 1 143 ? 8.198 10.992 8.923 1.00 37.41 143 PRO A N 1
ATOM 1162 C CA . PRO A 1 143 ? 9.548 11.449 9.254 1.00 37.41 143 PRO A CA 1
ATOM 1163 C C . PRO A 1 143 ? 10.540 11.297 8.084 1.00 37.41 143 PRO A C 1
ATOM 1165 O O . PRO A 1 143 ? 11.670 11.764 8.181 1.00 37.41 143 PRO A O 1
ATOM 1168 N N . LEU A 1 144 ? 10.133 10.677 6.967 1.00 38.25 144 LEU A N 1
ATOM 1169 C CA . LEU A 1 144 ? 10.998 10.336 5.831 1.00 38.25 144 LEU A CA 1
ATOM 1170 C C . LEU A 1 144 ? 10.815 11.251 4.606 1.00 38.25 144 LEU A C 1
ATOM 1172 O O . LEU A 1 144 ? 11.349 10.935 3.542 1.00 38.25 144 LEU A O 1
ATOM 1176 N N . LEU A 1 145 ? 10.069 12.357 4.746 1.00 37.75 145 LEU A N 1
ATOM 1177 C CA . LEU A 1 145 ? 9.934 13.426 3.739 1.00 37.75 145 LEU A CA 1
ATOM 1178 C C . LEU A 1 145 ? 11.066 14.475 3.804 1.00 37.75 145 LEU A C 1
ATOM 1180 O O . LEU A 1 145 ? 11.104 15.366 2.965 1.00 37.75 145 LEU A O 1
ATOM 1184 N N . ASN A 1 146 ? 11.987 14.356 4.768 1.00 27.95 146 ASN A N 1
ATOM 1185 C CA . ASN A 1 146 ? 13.184 15.197 4.895 1.00 27.95 146 ASN A CA 1
ATOM 1186 C C . ASN A 1 146 ? 14.434 14.485 4.341 1.00 27.95 146 ASN A C 1
ATOM 1188 O O . ASN A 1 146 ? 15.430 14.332 5.052 1.00 27.95 146 ASN A O 1
ATOM 1192 N N . LEU A 1 147 ? 14.356 14.015 3.095 1.00 32.78 147 LEU A N 1
ATOM 1193 C CA . LEU A 1 147 ? 15.521 13.693 2.266 1.00 32.78 147 LEU A CA 1
ATOM 1194 C C . LEU A 1 147 ? 15.516 14.616 1.052 1.00 32.78 147 LEU A C 1
ATOM 1196 O O . LEU A 1 147 ? 14.440 14.714 0.421 1.00 32.78 147 LEU A O 1
#

pLDDT: mean 70.25, std 19.25, range [27.95, 97.94]

Secondary structure (DSSP, 8-state):
-------SSHHHHSSSTTS---PPP---TT-PPPPPHHHHHHSS-SS-----TT-TTS--TTS---TTGGGGHHHHTT--SEEEEESSTHHHHHHHHHT-SEEEEE-SSHHHHHHHHHHHHHHHSHHHHHHH-S-S-TT---TTS--